Protein AF-A0A699TVE5-F1 (afdb_monomer)

Mean predicted aligned error: 19.12 Å

Solvent-accessible surface area (backbone atoms only — not comparable to full-atom values): 6621 Å² total; per-residue (Å²): 129,83,56,66,71,59,54,53,49,67,75,50,72,84,74,74,65,53,75,47,75,56,96,90,44,77,46,76,46,77,92,78,57,68,66,65,56,50,52,52,51,52,54,50,50,51,51,47,41,74,74,61,64,84,45,76,63,58,58,50,52,52,53,50,52,53,50,48,55,51,51,54,50,51,52,54,50,49,54,55,49,50,56,52,48,54,52,49,52,54,51,51,55,52,51,52,53,50,51,52,49,52,61,51,53,64,62,66,72,74,120

pLDDT: mean 70.9, std 15.89, range [41.47, 96.31]

Sequence (111 aa):
MMDYALWEFIKNGETLPMTKVMKGVTIVMPITSVEKKAQRRLELLEAIEKRFGGNATTKKTQKNLLKQQYEDFTASSSEKLNQTFDRLQKLVSQLELLGEKLSQEDVNQKL

Structure (mmCIF, N/CA/C/O backbone):
data_AF-A0A699TVE5-F1
#
_entry.id   AF-A0A699TVE5-F1
#
loop_
_atom_site.group_PDB
_atom_site.id
_atom_site.type_symbol
_atom_site.label_atom_id
_atom_site.label_alt_id
_atom_site.label_comp_id
_atom_site.label_asym_id
_atom_site.label_entity_id
_atom_site.label_seq_id
_atom_site.pdbx_PDB_ins_code
_atom_site.Cartn_x
_atom_site.Cartn_y
_atom_site.Cartn_z
_atom_site.occupancy
_atom_site.B_iso_or_equiv
_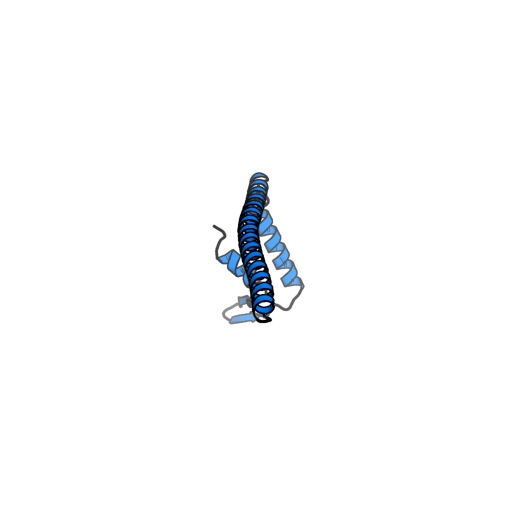atom_site.auth_seq_id
_atom_site.auth_comp_id
_atom_site.auth_asym_id
_atom_site.auth_atom_id
_atom_site.pdbx_PDB_model_num
ATOM 1 N N . MET A 1 1 ? -14.577 -14.089 10.286 1.00 47.97 1 MET A N 1
ATOM 2 C CA . MET A 1 1 ? -14.731 -14.518 8.883 1.00 47.97 1 MET A CA 1
ATOM 3 C C .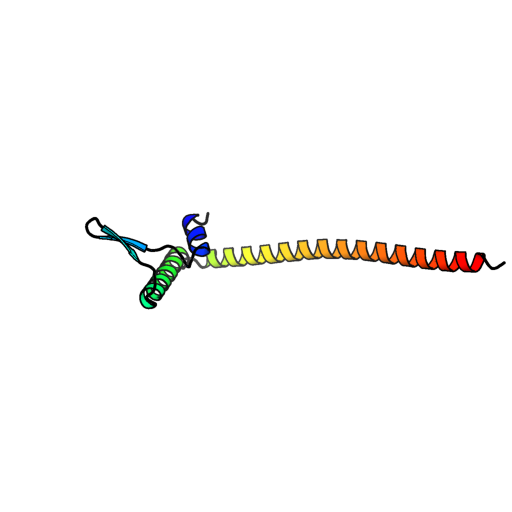 MET A 1 1 ? -15.880 -13.711 8.302 1.00 47.97 1 MET A C 1
ATOM 5 O O . MET A 1 1 ? -16.966 -13.773 8.865 1.00 47.97 1 MET A O 1
ATOM 9 N N . MET A 1 2 ? -15.631 -12.852 7.306 1.00 50.34 2 MET A N 1
ATOM 10 C CA . MET A 1 2 ? -16.734 -12.236 6.557 1.00 50.34 2 MET A CA 1
ATOM 11 C C . MET A 1 2 ? -17.514 -13.379 5.909 1.00 50.34 2 MET A C 1
ATOM 13 O O . MET A 1 2 ? -16.908 -14.257 5.300 1.00 50.34 2 MET A O 1
ATOM 17 N N . ASP A 1 3 ? -18.824 -13.402 6.122 1.00 66.75 3 ASP A N 1
ATOM 18 C CA . ASP A 1 3 ? -19.710 -14.388 5.514 1.00 66.75 3 ASP A CA 1
ATOM 19 C C . ASP A 1 3 ? -19.562 -14.303 3.987 1.00 66.75 3 ASP A C 1
ATOM 21 O O . ASP A 1 3 ? -19.667 -13.215 3.416 1.00 66.75 3 ASP A O 1
ATOM 25 N N . TYR A 1 4 ? -19.264 -15.428 3.338 1.00 61.47 4 TYR A N 1
ATOM 26 C CA . TYR A 1 4 ? -19.017 -15.511 1.896 1.00 61.47 4 TYR A CA 1
ATOM 27 C C . TYR A 1 4 ? -20.199 -14.947 1.090 1.00 61.47 4 TYR A C 1
ATOM 29 O O . TYR A 1 4 ? -20.005 -14.286 0.070 1.00 61.47 4 TYR A O 1
ATOM 37 N N . ALA A 1 5 ? -21.419 -15.084 1.623 1.00 60.12 5 ALA A N 1
ATOM 38 C CA . ALA A 1 5 ? -22.623 -14.493 1.050 1.00 60.12 5 ALA A CA 1
ATOM 39 C C . ALA A 1 5 ? -22.565 -12.954 0.973 1.00 60.12 5 ALA A C 1
ATOM 41 O O . ALA A 1 5 ? -23.057 -12.357 0.017 1.00 60.12 5 ALA A O 1
ATOM 42 N N . LEU A 1 6 ? -21.934 -12.300 1.955 1.00 59.69 6 LEU A N 1
ATOM 43 C CA . LEU A 1 6 ? -21.801 -10.843 2.007 1.00 59.69 6 LEU A CA 1
ATOM 44 C C . LEU A 1 6 ? -20.727 -10.328 1.037 1.00 59.69 6 LEU A C 1
ATOM 46 O O . LEU A 1 6 ? -20.895 -9.258 0.457 1.00 59.69 6 LEU A O 1
ATOM 50 N N . TRP A 1 7 ? -19.650 -11.092 0.826 1.00 67.44 7 TRP A N 1
ATOM 51 C CA . TRP A 1 7 ? -18.629 -10.769 -0.178 1.00 67.44 7 TRP A CA 1
ATOM 52 C C . TRP A 1 7 ? -19.217 -10.826 -1.591 1.00 67.44 7 TRP A C 1
ATOM 54 O O . TRP A 1 7 ? -19.071 -9.878 -2.366 1.00 67.44 7 TRP A O 1
ATOM 64 N N . GLU A 1 8 ? -19.912 -11.915 -1.920 1.00 62.31 8 GLU A N 1
ATOM 65 C CA . GLU A 1 8 ? -20.540 -12.107 -3.232 1.00 62.31 8 GLU A CA 1
ATOM 66 C C . GLU A 1 8 ? -21.604 -11.036 -3.518 1.00 62.31 8 GLU A C 1
ATOM 68 O O . GLU A 1 8 ? -21.708 -10.534 -4.637 1.00 62.31 8 GLU A O 1
ATOM 73 N N . PHE A 1 9 ? -22.345 -10.604 -2.496 1.00 60.69 9 PHE A N 1
ATOM 74 C CA . PHE A 1 9 ? -23.339 -9.539 -2.626 1.00 60.69 9 PHE A CA 1
ATOM 75 C C . PHE A 1 9 ? -22.723 -8.172 -2.974 1.00 60.69 9 PHE A C 1
ATOM 77 O O . PHE A 1 9 ? -23.268 -7.446 -3.805 1.00 60.69 9 PHE A O 1
ATOM 84 N N . ILE A 1 10 ? -21.578 -7.826 -2.374 1.00 63.47 10 ILE A N 1
ATOM 85 C CA . ILE A 1 10 ? -20.864 -6.566 -2.648 1.00 63.47 10 ILE A CA 1
ATOM 86 C C . ILE A 1 10 ? -20.254 -6.582 -4.055 1.00 63.47 10 ILE A C 1
ATOM 88 O O . ILE A 1 10 ? -20.288 -5.570 -4.754 1.00 63.47 10 ILE A O 1
ATOM 92 N N . LYS A 1 11 ? -19.727 -7.733 -4.486 1.00 61.12 11 LYS A N 1
ATOM 93 C CA . LYS A 1 11 ? -19.091 -7.900 -5.799 1.00 61.12 11 LYS A CA 1
ATOM 94 C C . LYS A 1 11 ? -20.097 -7.844 -6.955 1.00 61.12 11 LYS A C 1
ATOM 96 O O . LYS A 1 11 ? -19.787 -7.283 -8.000 1.00 61.12 11 LYS A O 1
ATOM 101 N N . ASN A 1 12 ? -21.303 -8.379 -6.757 1.00 57.62 12 ASN A N 1
ATOM 102 C CA . ASN A 1 12 ? -22.297 -8.577 -7.819 1.00 57.62 12 ASN A CA 1
ATOM 103 C C . ASN A 1 12 ? -23.439 -7.537 -7.798 1.00 57.62 12 ASN A C 1
ATOM 105 O O . ASN A 1 12 ? -24.509 -7.779 -8.359 1.00 57.62 12 ASN A O 1
ATOM 109 N N . GLY A 1 13 ? -23.226 -6.389 -7.142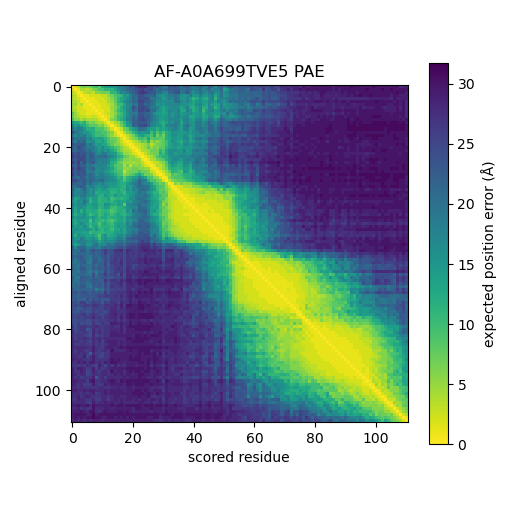 1.00 51.03 13 GLY A N 1
ATOM 110 C CA . GLY A 1 13 ? -24.226 -5.383 -6.754 1.00 51.03 13 GLY A CA 1
ATOM 111 C C . GLY A 1 13 ? -25.090 -4.724 -7.843 1.00 51.03 13 GLY A C 1
ATOM 112 O O . GLY A 1 13 ? -25.794 -3.766 -7.525 1.00 51.03 13 GLY A O 1
ATOM 113 N N . GLU A 1 14 ? -25.116 -5.219 -9.083 1.00 53.75 14 GLU A N 1
ATOM 114 C CA . GLU A 1 14 ? -26.046 -4.740 -10.115 1.00 53.75 14 GLU A CA 1
ATOM 115 C C . GLU A 1 14 ? -26.899 -5.798 -10.830 1.00 53.75 14 GLU A C 1
ATOM 117 O O . GLU A 1 14 ? -27.810 -5.407 -11.553 1.00 53.75 14 GLU A O 1
ATOM 122 N N . THR A 1 15 ? -26.745 -7.110 -10.623 1.00 51.97 15 THR A N 1
ATOM 123 C CA . THR A 1 15 ? -27.544 -8.071 -11.420 1.00 51.97 15 THR A CA 1
ATOM 124 C C . THR A 1 15 ? -27.816 -9.383 -10.698 1.00 51.97 15 THR A C 1
ATOM 126 O O . THR A 1 15 ? -27.226 -10.413 -10.990 1.00 51.97 15 THR A O 1
ATOM 129 N N . LEU A 1 16 ? -28.807 -9.387 -9.804 1.00 53.34 16 LEU A N 1
ATOM 130 C CA . LEU A 1 16 ? -29.594 -10.602 -9.591 1.00 53.34 16 LEU A CA 1
ATOM 131 C C . LEU A 1 16 ? -31.079 -10.253 -9.713 1.00 53.34 16 LEU A C 1
ATOM 133 O O . LEU A 1 16 ? -31.594 -9.480 -8.893 1.00 53.34 16 LEU A O 1
ATOM 137 N N . PRO A 1 17 ? -31.774 -10.763 -10.749 1.00 51.69 17 PRO A N 1
ATOM 138 C CA . PRO A 1 17 ? -33.197 -10.531 -10.890 1.00 51.69 17 PRO A CA 1
ATOM 139 C C . PRO A 1 17 ? -33.922 -11.158 -9.698 1.00 51.69 17 PRO A C 1
ATOM 141 O O . PRO A 1 17 ? -33.609 -12.265 -9.252 1.00 51.69 17 PRO A O 1
ATOM 144 N N . MET A 1 18 ? -34.878 -10.421 -9.133 1.00 50.09 18 MET A N 1
ATOM 145 C CA . MET A 1 18 ? -35.612 -10.920 -7.980 1.00 50.09 18 MET A CA 1
ATOM 146 C C . MET A 1 18 ? -36.637 -11.941 -8.456 1.00 50.09 18 MET A C 1
ATOM 148 O O . MET A 1 18 ? -37.600 -11.591 -9.137 1.00 50.09 18 MET A O 1
ATOM 152 N N . THR A 1 19 ? -36.434 -13.190 -8.060 1.00 50.28 19 THR A N 1
ATOM 153 C CA . THR A 1 19 ? -37.389 -14.270 -8.290 1.00 50.28 19 THR A CA 1
ATOM 154 C C . THR A 1 19 ? -38.432 -14.203 -7.180 1.00 50.28 19 THR A C 1
ATOM 156 O O . THR A 1 19 ? -38.139 -14.548 -6.036 1.00 50.28 19 THR A O 1
ATOM 159 N N . LYS A 1 20 ? -39.634 -13.695 -7.472 1.00 50.84 20 LYS A N 1
ATOM 160 C CA . LYS A 1 20 ? -40.767 -13.799 -6.540 1.00 50.84 20 LYS A CA 1
ATOM 161 C C . LYS A 1 20 ? -41.713 -14.885 -7.039 1.00 50.84 20 LYS A C 1
ATOM 163 O O . LYS A 1 20 ? -42.206 -14.809 -8.161 1.00 50.84 20 LYS A O 1
ATOM 168 N N . VAL A 1 21 ? -41.970 -15.877 -6.189 1.00 49.34 21 VAL A N 1
ATOM 169 C CA . VAL A 1 21 ? -43.012 -16.883 -6.415 1.00 49.34 21 VAL A CA 1
ATOM 170 C C . VAL A 1 21 ? -44.291 -16.355 -5.779 1.00 49.34 21 VAL A C 1
ATOM 172 O O . VAL A 1 21 ? -44.395 -16.275 -4.556 1.00 49.34 21 VAL A O 1
ATOM 175 N N . MET A 1 22 ? -45.258 -15.960 -6.602 1.00 44.47 22 MET A N 1
ATOM 176 C CA . MET A 1 22 ? -46.613 -15.659 -6.143 1.00 44.47 22 MET A CA 1
ATOM 177 C C . MET A 1 22 ? -47.562 -16.691 -6.738 1.00 44.47 22 MET A C 1
ATOM 179 O O . MET A 1 22 ? -47.624 -16.861 -7.952 1.00 44.47 22 MET A O 1
ATOM 183 N N . LYS A 1 23 ? -48.290 -17.392 -5.860 1.00 43.31 23 LYS A N 1
ATOM 184 C CA . LYS A 1 23 ? -49.375 -18.323 -6.212 1.00 43.31 23 LYS A CA 1
ATOM 185 C C . LYS A 1 23 ? -49.000 -19.334 -7.319 1.00 43.31 23 LYS A C 1
ATOM 187 O O . LYS A 1 23 ? -49.779 -19.586 -8.227 1.00 43.31 23 LYS A O 1
ATOM 192 N N . GLY A 1 24 ? -47.793 -19.901 -7.237 1.00 51.94 24 GLY A N 1
ATOM 193 C CA . GLY A 1 24 ? -47.315 -20.954 -8.145 1.00 51.94 24 GLY A CA 1
ATOM 194 C C . GLY A 1 24 ? -46.695 -20.476 -9.463 1.00 51.94 24 GLY A C 1
ATOM 195 O O . GLY A 1 24 ? -46.220 -21.311 -10.224 1.00 51.94 24 GLY A O 1
ATOM 196 N N . VAL A 1 25 ? -46.638 -19.165 -9.726 1.00 41.47 25 VAL A N 1
ATOM 197 C CA . VAL A 1 25 ? -45.959 -18.613 -10.908 1.00 41.47 25 VAL A CA 1
ATOM 198 C C . VAL A 1 25 ? -44.706 -17.855 -10.482 1.00 41.47 25 VAL A C 1
ATOM 200 O O . VAL A 1 25 ? -44.735 -16.966 -9.626 1.00 41.47 25 VAL A O 1
ATOM 203 N N . THR A 1 26 ? -43.587 -18.236 -11.091 1.00 43.22 26 THR A N 1
ATOM 204 C CA . THR A 1 26 ? -42.283 -17.604 -10.909 1.00 43.22 26 THR A CA 1
ATOM 205 C C . THR A 1 26 ? -42.188 -16.396 -11.831 1.00 43.22 26 THR A C 1
ATOM 207 O O . THR A 1 26 ? -42.047 -16.555 -13.041 1.00 43.22 26 THR A O 1
ATOM 210 N N . ILE A 1 27 ? -42.257 -15.184 -11.275 1.00 44.38 27 ILE A N 1
ATOM 211 C CA . ILE A 1 27 ? -42.077 -13.954 -12.056 1.00 44.38 27 ILE A CA 1
ATOM 212 C C . ILE A 1 27 ? -40.671 -13.414 -11.792 1.00 44.38 27 ILE A C 1
ATOM 214 O O . ILE A 1 27 ? -40.331 -13.021 -10.671 1.00 44.38 27 ILE A O 1
ATOM 218 N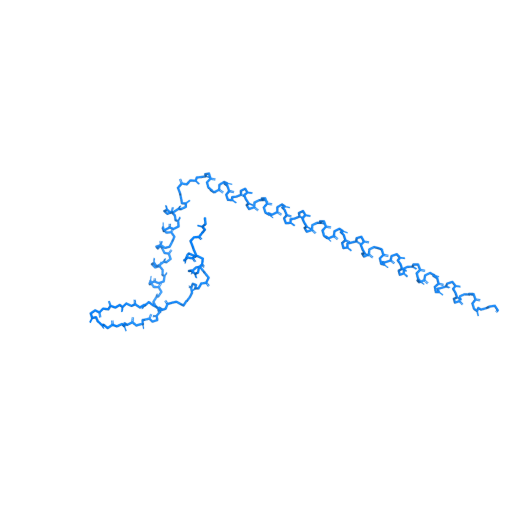 N . VAL A 1 28 ? -39.856 -13.403 -12.846 1.00 49.00 28 VAL A N 1
ATOM 219 C CA . VAL A 1 28 ? -38.519 -12.803 -12.871 1.00 49.00 28 VAL A CA 1
ATOM 220 C C . VAL A 1 28 ? -38.686 -11.341 -13.280 1.00 49.00 28 VAL A C 1
ATOM 222 O O . VAL A 1 28 ? -38.873 -11.038 -14.455 1.00 49.00 28 VAL A O 1
ATOM 225 N N . MET A 1 29 ? -38.676 -10.421 -12.312 1.00 53.12 29 MET A N 1
ATOM 226 C CA . MET A 1 29 ? -38.757 -8.986 -12.615 1.00 53.12 29 MET A CA 1
ATOM 227 C C . MET A 1 29 ? -37.351 -8.366 -12.702 1.00 53.12 29 MET A C 1
ATOM 229 O O . MET A 1 29 ? -36.598 -8.464 -11.723 1.00 53.12 29 MET A O 1
ATOM 233 N N . PRO A 1 30 ? -36.994 -7.673 -13.802 1.00 49.97 30 PRO A N 1
ATOM 234 C CA . PRO A 1 30 ? -35.808 -6.824 -13.839 1.00 49.97 30 PRO A CA 1
ATOM 235 C C . PRO A 1 30 ? -36.008 -5.610 -12.917 1.00 49.97 30 PRO A C 1
ATOM 237 O O . PRO A 1 30 ? -37.081 -5.009 -12.859 1.00 49.97 30 PRO A O 1
ATOM 240 N N . ILE A 1 31 ? -34.987 -5.274 -12.128 1.00 54.12 31 ILE A N 1
ATOM 241 C CA . ILE A 1 31 ? -35.046 -4.194 -11.136 1.00 54.12 31 ILE A CA 1
ATOM 242 C C . ILE A 1 31 ? -34.928 -2.855 -11.875 1.00 54.12 31 ILE A C 1
ATOM 244 O O . ILE A 1 31 ? -33.820 -2.422 -12.167 1.00 54.12 31 ILE A O 1
ATOM 248 N N . THR A 1 32 ? -36.047 -2.196 -12.183 1.00 49.41 32 THR A N 1
ATOM 249 C CA . THR A 1 32 ? -36.033 -0.907 -12.910 1.00 49.41 32 THR A CA 1
ATOM 250 C C . THR A 1 32 ? -36.616 0.279 -12.134 1.00 49.41 32 THR A C 1
ATOM 252 O O . THR A 1 32 ? -36.524 1.403 -12.613 1.00 49.41 32 THR A O 1
ATOM 255 N N . SER A 1 33 ? -37.153 0.090 -10.919 1.00 55.38 33 SER A N 1
ATOM 256 C CA . SER A 1 33 ? -37.671 1.212 -10.112 1.00 55.38 33 SER A CA 1
ATOM 257 C C . SER A 1 33 ? -36.636 1.752 -9.116 1.00 55.38 33 SER A C 1
ATOM 259 O O . SER A 1 33 ? -36.111 1.019 -8.269 1.00 55.38 33 SER A O 1
ATOM 261 N N . VAL A 1 34 ? -36.380 3.059 -9.211 1.00 55.88 34 VAL A N 1
ATOM 262 C CA . VAL A 1 34 ? -35.448 3.836 -8.375 1.00 55.88 34 VAL A CA 1
ATOM 263 C C . VAL A 1 34 ? -35.803 3.742 -6.885 1.00 55.88 34 VAL A C 1
ATOM 265 O O . VAL A 1 34 ? -34.909 3.625 -6.048 1.00 55.88 34 VAL A O 1
ATOM 268 N N . GLU A 1 35 ? -37.091 3.688 -6.546 1.00 58.62 35 GLU A N 1
ATOM 269 C CA . GLU A 1 35 ? -37.576 3.616 -5.159 1.00 58.62 35 GLU A CA 1
ATOM 270 C C . GLU A 1 35 ? -37.190 2.297 -4.482 1.00 58.62 35 GLU A C 1
ATOM 272 O O . GLU A 1 35 ? -36.684 2.275 -3.360 1.00 58.62 35 GLU A O 1
ATOM 277 N N . LYS A 1 36 ? -37.316 1.180 -5.205 1.00 64.06 36 LYS A N 1
ATOM 278 C CA . LYS A 1 36 ? -36.944 -0.149 -4.698 1.00 64.06 36 LYS A CA 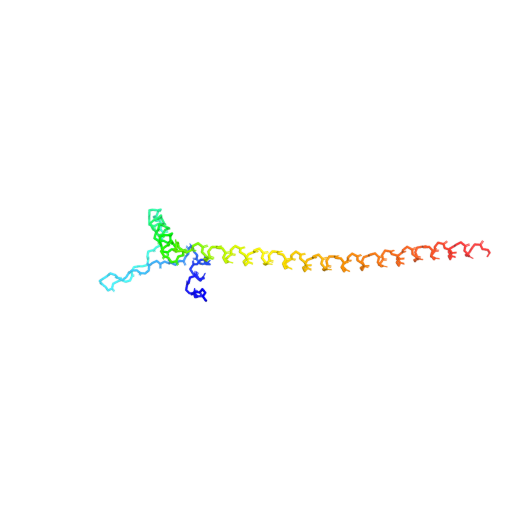1
ATOM 279 C C . LYS A 1 36 ? -35.425 -0.305 -4.551 1.00 64.06 36 LYS A C 1
ATOM 281 O O . LYS A 1 36 ? -34.961 -1.057 -3.693 1.00 64.06 36 LYS A O 1
ATOM 286 N N . LYS A 1 37 ? -34.644 0.426 -5.361 1.00 64.38 37 LYS A N 1
ATOM 287 C CA . LYS A 1 37 ? -33.180 0.537 -5.220 1.00 64.38 37 LYS A CA 1
ATOM 288 C C . LYS A 1 37 ? -32.811 1.361 -3.980 1.00 64.38 37 LYS A C 1
ATOM 290 O O . LYS A 1 37 ? -31.885 0.982 -3.267 1.00 64.38 37 LYS A O 1
ATOM 295 N N . ALA A 1 38 ? -33.539 2.440 -3.693 1.00 66.88 38 ALA A N 1
ATOM 296 C CA . ALA A 1 38 ? -33.325 3.269 -2.507 1.00 66.88 38 ALA A CA 1
ATOM 297 C C . ALA A 1 38 ? -33.677 2.529 -1.204 1.00 66.88 38 ALA A C 1
ATOM 299 O O . ALA A 1 38 ? -32.880 2.535 -0.267 1.00 66.88 38 ALA A O 1
ATOM 300 N N . GLN A 1 39 ? -34.799 1.807 -1.172 1.00 75.50 39 GLN A N 1
ATOM 301 C CA . GLN A 1 39 ? -35.229 1.049 0.006 1.00 75.50 39 GLN A CA 1
ATOM 302 C C . GLN A 1 39 ? -34.232 -0.059 0.387 1.00 75.50 39 GLN A C 1
ATOM 304 O O . GLN A 1 39 ? -33.866 -0.185 1.550 1.00 75.50 39 GLN A O 1
ATOM 309 N N . ARG A 1 40 ? -33.675 -0.784 -0.596 1.00 69.69 40 ARG A N 1
ATOM 310 C CA . ARG A 1 40 ? -32.609 -1.773 -0.339 1.00 69.69 40 ARG A CA 1
ATOM 311 C C . ARG A 1 40 ? -31.311 -1.156 0.179 1.00 69.69 40 ARG A C 1
ATOM 313 O O . ARG A 1 40 ? -30.599 -1.793 0.949 1.00 69.69 40 ARG A O 1
ATOM 320 N N . ARG A 1 41 ? -30.968 0.057 -0.266 1.00 70.62 41 ARG A N 1
ATOM 321 C CA . ARG A 1 41 ? -29.783 0.771 0.237 1.00 70.62 41 ARG A CA 1
ATOM 322 C C . ARG A 1 41 ? -29.958 1.151 1.706 1.00 70.62 41 ARG A C 1
ATOM 324 O O . ARG A 1 41 ? -29.010 1.007 2.467 1.00 70.62 41 ARG A O 1
ATOM 331 N N . LEU A 1 42 ? -31.161 1.574 2.094 1.00 75.62 42 LEU A N 1
ATOM 332 C CA . LEU A 1 42 ? -31.519 1.861 3.485 1.00 75.62 42 LEU A CA 1
ATOM 333 C C . LEU A 1 42 ? -31.455 0.606 4.366 1.00 75.62 42 LEU A C 1
ATOM 335 O O . LEU A 1 42 ? -30.757 0.623 5.374 1.00 75.62 42 LEU A O 1
ATOM 339 N N . GLU A 1 43 ? -32.071 -0.501 3.944 1.00 76.69 43 GLU A N 1
ATOM 340 C CA . GLU A 1 43 ? -32.032 -1.776 4.684 1.00 76.69 43 GLU A CA 1
ATOM 341 C C . GLU A 1 43 ? -30.600 -2.320 4.847 1.00 76.69 43 GLU A C 1
ATOM 343 O O . GLU A 1 43 ? -30.253 -2.885 5.883 1.00 76.69 43 GLU A O 1
ATOM 348 N N . LEU A 1 44 ? -29.737 -2.129 3.842 1.00 74.56 44 LEU A N 1
ATOM 349 C CA . LEU A 1 44 ? -28.332 -2.534 3.912 1.00 74.56 44 LEU A CA 1
ATOM 350 C C . LEU A 1 44 ? -27.539 -1.681 4.909 1.00 74.56 44 LEU A C 1
ATOM 352 O O . LEU A 1 44 ?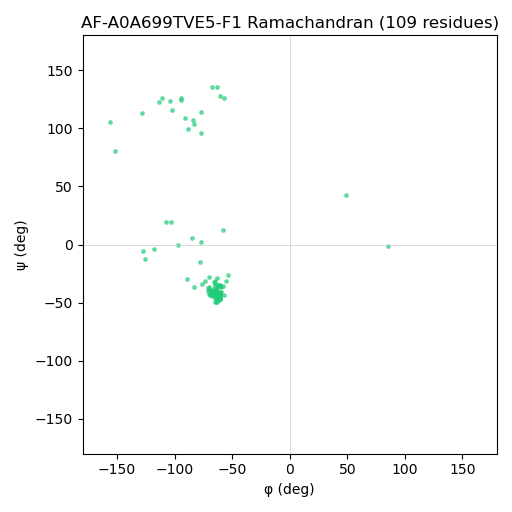 -26.749 -2.224 5.679 1.00 74.56 44 LEU A O 1
ATOM 356 N N . LEU A 1 45 ? -27.742 -0.361 4.896 1.00 74.31 45 LEU A N 1
ATOM 357 C CA . LEU A 1 45 ? -27.102 0.547 5.848 1.00 74.31 45 LEU A CA 1
ATOM 358 C C . LEU A 1 45 ? -27.537 0.232 7.280 1.00 74.31 45 LEU A C 1
ATOM 360 O O . LEU A 1 45 ? -26.679 0.110 8.148 1.00 74.31 45 LEU A O 1
ATOM 364 N N . GLU A 1 46 ? -28.828 -0.011 7.502 1.00 72.94 46 GLU A N 1
ATOM 365 C CA . GLU A 1 46 ? -29.372 -0.393 8.807 1.00 72.94 46 GLU A CA 1
ATOM 366 C C . GLU A 1 46 ? -28.844 -1.761 9.270 1.00 72.94 46 GLU A C 1
ATOM 368 O O . GLU A 1 46 ? -28.479 -1.929 10.431 1.00 72.94 46 GLU A O 1
ATOM 373 N N . ALA A 1 47 ? -28.717 -2.745 8.373 1.00 72.88 47 ALA A N 1
ATOM 374 C CA . ALA A 1 47 ? -28.129 -4.044 8.701 1.00 72.88 47 ALA A CA 1
ATOM 375 C C . ALA A 1 47 ? -26.630 -3.945 9.043 1.00 72.88 47 ALA A C 1
ATOM 377 O O . ALA A 1 47 ? -26.155 -4.630 9.952 1.00 72.88 47 ALA A O 1
ATOM 378 N N . ILE A 1 48 ? -25.881 -3.085 8.343 1.00 67.88 48 ILE A N 1
ATOM 379 C CA . ILE A 1 48 ? -24.471 -2.796 8.637 1.00 67.88 48 ILE A CA 1
ATOM 380 C C . ILE A 1 48 ? -24.357 -2.069 9.978 1.00 67.88 48 ILE A C 1
ATOM 382 O O . ILE A 1 48 ? -23.531 -2.440 10.806 1.00 67.88 48 ILE A O 1
ATOM 386 N N . GLU A 1 49 ? -25.209 -1.086 10.239 1.00 70.62 49 GLU A N 1
ATOM 387 C CA . GLU A 1 49 ? -25.236 -0.351 11.500 1.00 70.62 49 GLU A CA 1
ATOM 388 C C . GLU A 1 49 ? -25.641 -1.251 12.674 1.00 70.62 49 GLU A C 1
ATOM 390 O O . GLU A 1 49 ? -24.984 -1.262 13.710 1.00 70.62 49 GLU A O 1
ATOM 395 N N . LYS A 1 50 ? -26.627 -2.127 12.498 1.00 72.69 50 LYS A N 1
ATOM 396 C CA . LYS A 1 50 ? -27.036 -3.102 13.516 1.00 72.69 50 LYS A CA 1
ATOM 397 C C . LYS A 1 50 ? -25.953 -4.145 13.807 1.00 72.69 50 LYS A C 1
ATOM 399 O O . LYS A 1 50 ? -25.846 -4.620 14.935 1.00 72.69 50 LYS A O 1
ATOM 404 N N . ARG A 1 51 ? -25.144 -4.514 12.805 1.00 65.19 51 ARG A N 1
ATOM 405 C CA . ARG A 1 51 ? -24.083 -5.531 12.937 1.00 65.19 51 ARG A CA 1
ATOM 406 C C . ARG A 1 51 ? -22.733 -4.951 13.375 1.00 65.19 51 ARG A C 1
ATOM 408 O O . ARG A 1 51 ? -21.964 -5.652 14.028 1.00 65.19 51 ARG A O 1
ATOM 415 N N . PHE A 1 52 ? -22.439 -3.698 13.031 1.00 59.34 52 PHE A N 1
ATOM 416 C CA . PHE A 1 52 ? -21.125 -3.066 13.225 1.00 59.34 52 PHE A CA 1
ATOM 417 C C . PHE A 1 52 ? -21.161 -1.744 14.009 1.00 59.34 52 PHE A C 1
ATOM 419 O O . PHE A 1 52 ? -20.114 -1.277 14.455 1.00 59.34 52 PHE A O 1
ATOM 426 N N . GLY A 1 53 ? -22.332 -1.148 14.226 1.00 58.78 53 GLY A N 1
ATOM 427 C CA . GLY A 1 53 ? -22.521 0.141 14.905 1.00 58.78 53 GLY A CA 1
ATOM 428 C C . GLY A 1 53 ? -22.416 0.100 16.433 1.00 58.78 53 GLY A C 1
ATOM 429 O O . GLY A 1 53 ? -22.561 1.128 17.082 1.00 58.78 53 GLY A O 1
ATOM 430 N N . GLY A 1 54 ? -22.130 -1.060 17.032 1.00 60.66 54 GLY A N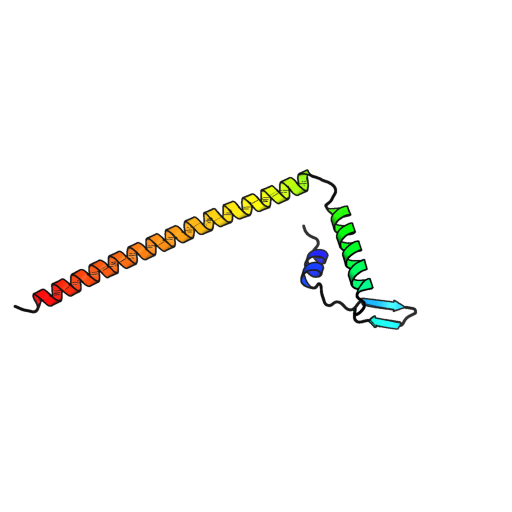 1
ATOM 431 C CA . GLY A 1 54 ? -22.237 -1.257 18.481 1.00 60.66 54 GLY A CA 1
ATOM 432 C C . GLY A 1 54 ? -20.962 -1.128 19.319 1.00 60.66 54 GLY A C 1
ATOM 433 O O . GLY A 1 54 ? -21.031 -1.347 20.523 1.00 60.66 54 GLY A O 1
ATOM 434 N N . ASN A 1 55 ? -19.777 -0.857 18.762 1.00 66.56 55 ASN A N 1
ATOM 435 C CA . ASN A 1 55 ? -18.556 -0.998 19.563 1.00 66.56 55 ASN A CA 1
ATOM 436 C C . ASN A 1 55 ? -17.379 -0.143 19.043 1.00 66.56 55 ASN A C 1
ATOM 438 O O . ASN A 1 55 ? -16.701 -0.502 18.078 1.00 66.56 55 ASN A O 1
ATOM 442 N N . ALA A 1 56 ? -17.077 0.958 19.743 1.00 65.69 56 ALA A N 1
ATOM 443 C CA . ALA A 1 56 ? -15.929 1.835 19.480 1.00 65.69 56 ALA A CA 1
ATOM 444 C C . ALA A 1 56 ? -14.571 1.100 19.438 1.00 65.69 56 ALA A C 1
ATOM 446 O O . ALA A 1 56 ? -13.647 1.538 18.749 1.00 65.69 56 ALA A O 1
ATOM 447 N N . THR A 1 57 ? -14.447 -0.039 20.124 1.00 60.47 57 THR A N 1
ATOM 448 C CA . THR A 1 57 ? -13.241 -0.875 20.109 1.00 60.47 57 THR A CA 1
ATOM 449 C C . THR A 1 57 ? -13.053 -1.585 18.769 1.00 60.47 57 THR A C 1
ATOM 451 O O . THR A 1 57 ? -11.935 -1.596 18.269 1.00 60.47 57 THR A O 1
ATOM 454 N N . THR A 1 58 ? -14.113 -2.048 18.094 1.00 72.50 58 THR A N 1
ATOM 455 C CA . THR A 1 58 ? -14.001 -2.675 16.762 1.00 72.50 58 THR A CA 1
ATOM 456 C C . THR A 1 58 ? -13.524 -1.676 15.708 1.00 72.50 58 THR A C 1
ATOM 458 O O . THR A 1 58 ? -12.634 -1.991 14.920 1.00 72.50 58 THR A O 1
ATOM 461 N N . LYS A 1 59 ? -14.038 -0.437 15.737 1.00 76.88 59 LYS A N 1
ATOM 462 C CA . LYS A 1 59 ? -13.580 0.648 14.851 1.00 76.88 59 LYS A CA 1
ATOM 463 C C . LYS A 1 59 ? -12.119 1.023 15.126 1.00 76.88 59 LYS A C 1
ATOM 465 O O . LYS A 1 59 ? -11.359 1.267 14.192 1.00 76.88 59 LYS A O 1
ATOM 470 N N . LYS A 1 60 ? -11.705 1.034 16.400 1.00 81.81 60 LYS A N 1
ATOM 471 C CA . LYS A 1 60 ? -10.311 1.274 16.810 1.00 81.81 60 LYS A CA 1
ATOM 472 C C . LYS A 1 60 ? -9.382 0.145 16.345 1.00 81.81 60 LYS A C 1
ATOM 474 O O . LYS A 1 60 ? -8.316 0.433 15.811 1.00 81.81 60 LYS A O 1
ATOM 479 N N . THR A 1 61 ? -9.808 -1.110 16.464 1.00 79.38 61 THR A N 1
ATOM 480 C CA . THR A 1 61 ? -9.063 -2.283 15.984 1.00 79.38 61 THR A CA 1
ATOM 481 C C . THR A 1 61 ? -8.934 -2.285 14.464 1.00 79.38 61 THR A C 1
ATOM 483 O O . THR A 1 61 ? -7.830 -2.455 13.959 1.00 79.38 61 THR A O 1
ATOM 486 N N . GLN A 1 62 ? -10.015 -2.016 13.724 1.00 83.88 62 GLN A N 1
ATOM 487 C CA . GLN A 1 62 ? -9.957 -1.893 12.263 1.00 83.88 62 GLN A CA 1
ATOM 488 C C . GLN A 1 62 ? -9.055 -0.736 11.817 1.00 83.88 62 GLN A C 1
ATOM 490 O O . GLN A 1 62 ? -8.247 -0.916 10.913 1.00 83.88 62 GLN A O 1
ATOM 495 N N . LYS A 1 63 ? -9.130 0.430 12.477 1.00 86.62 63 LYS A N 1
ATOM 496 C CA . LYS A 1 63 ? -8.242 1.572 12.200 1.00 86.62 63 LYS A CA 1
ATOM 497 C C . LYS A 1 63 ? -6.768 1.225 12.434 1.00 86.62 63 LYS A C 1
ATOM 499 O O . LYS A 1 63 ? -5.927 1.587 11.617 1.00 86.62 63 LYS A O 1
ATOM 504 N N . ASN A 1 64 ? -6.457 0.533 13.528 1.00 90.44 64 ASN A N 1
ATOM 505 C CA . ASN A 1 64 ? -5.090 0.106 13.830 1.00 90.44 64 ASN A CA 1
ATOM 506 C C . ASN A 1 64 ? -4.585 -0.943 12.833 1.00 90.44 64 ASN A C 1
ATOM 508 O O . ASN A 1 64 ? -3.455 -0.830 12.375 1.00 90.44 64 ASN A O 1
ATOM 512 N N . LEU A 1 65 ? -5.428 -1.904 12.444 1.00 94.25 65 LEU A N 1
ATOM 513 C CA . LEU A 1 65 ? -5.087 -2.897 11.426 1.00 94.25 65 LEU A CA 1
ATOM 514 C C . LEU A 1 65 ? -4.778 -2.233 10.077 1.00 94.25 65 LEU A C 1
ATOM 516 O O . LEU A 1 65 ? -3.790 -2.572 9.436 1.00 94.25 65 LEU A O 1
ATOM 520 N N . LEU A 1 66 ? -5.590 -1.252 9.672 1.00 89.50 66 LEU A N 1
ATOM 521 C CA . LEU A 1 66 ? -5.375 -0.502 8.434 1.00 89.50 66 LEU A CA 1
ATOM 522 C C . LEU A 1 66 ? -4.065 0.298 8.471 1.00 89.50 66 LEU A C 1
ATOM 524 O O . LEU A 1 66 ? -3.330 0.330 7.488 1.00 89.50 66 LEU A O 1
ATOM 528 N N . LYS A 1 67 ? -3.758 0.915 9.620 1.00 93.44 67 LYS A N 1
ATOM 529 C CA . LYS A 1 67 ? -2.497 1.631 9.839 1.00 93.44 67 LYS A CA 1
ATOM 530 C C . LYS A 1 67 ? -1.296 0.687 9.726 1.00 93.44 67 LYS A C 1
ATOM 532 O O . LYS A 1 67 ? -0.342 1.021 9.035 1.00 93.44 67 LYS A O 1
ATOM 537 N N . GLN A 1 68 ? -1.376 -0.489 10.346 1.00 92.94 68 GLN A N 1
ATOM 538 C CA . GLN A 1 68 ? -0.309 -1.484 10.289 1.00 92.94 68 GLN A CA 1
ATOM 539 C C . GLN A 1 68 ? -0.076 -1.974 8.854 1.00 92.94 68 GLN A C 1
ATOM 541 O O . GLN A 1 68 ? 1.055 -1.973 8.388 1.00 92.94 68 GLN A O 1
ATOM 546 N N . GLN A 1 69 ? -1.141 -2.288 8.106 1.00 92.00 69 GLN A N 1
ATOM 547 C CA . GLN A 1 69 ? -0.994 -2.699 6.704 1.00 92.00 69 GLN A CA 1
ATOM 548 C C . GLN A 1 69 ? -0.366 -1.614 5.821 1.00 92.00 69 GLN A C 1
ATOM 550 O O . GLN A 1 69 ? 0.393 -1.930 4.906 1.00 92.00 69 GLN A O 1
ATOM 555 N N . TYR A 1 70 ? -0.659 -0.340 6.090 1.00 86.69 70 TYR A N 1
ATOM 556 C CA . TYR A 1 70 ? -0.034 0.775 5.382 1.00 86.69 70 TYR A CA 1
ATOM 557 C C . TYR A 1 70 ? 1.464 0.908 5.706 1.00 86.69 70 TYR A C 1
ATOM 559 O O . TYR A 1 70 ? 2.272 1.121 4.801 1.00 86.69 70 TYR A O 1
ATOM 567 N N . GLU A 1 71 ? 1.848 0.763 6.976 1.00 89.44 71 GLU A N 1
ATOM 568 C CA . GLU A 1 71 ? 3.251 0.792 7.410 1.00 89.44 71 GLU A CA 1
ATOM 569 C C . GLU A 1 71 ? 4.043 -0.384 6.819 1.00 89.44 71 GLU A C 1
ATOM 571 O O . GLU A 1 71 ? 5.100 -0.160 6.229 1.00 89.44 71 GLU A O 1
ATOM 576 N N . ASP A 1 72 ? 3.491 -1.601 6.858 1.00 90.12 72 ASP A N 1
ATOM 577 C CA . ASP A 1 72 ? 4.098 -2.806 6.276 1.00 90.12 72 ASP A CA 1
ATOM 578 C C . ASP A 1 72 ? 4.298 -2.666 4.756 1.00 90.12 72 ASP A C 1
ATOM 580 O O . ASP A 1 72 ? 5.355 -3.005 4.212 1.00 90.12 72 ASP A O 1
ATOM 584 N N . PHE A 1 73 ? 3.298 -2.115 4.057 1.00 82.38 73 PHE A N 1
ATOM 585 C CA . PHE A 1 73 ? 3.391 -1.834 2.626 1.00 82.38 73 PHE A CA 1
ATOM 586 C C . PHE A 1 73 ? 4.483 -0.803 2.322 1.00 82.38 73 PHE A C 1
ATOM 588 O O . PHE A 1 73 ? 5.297 -1.006 1.421 1.00 82.38 73 PHE A O 1
ATOM 595 N N . THR A 1 74 ? 4.528 0.286 3.091 1.00 85.62 74 THR A N 1
ATOM 596 C CA . THR A 1 74 ? 5.505 1.366 2.902 1.00 85.62 74 THR A CA 1
ATOM 597 C C . THR A 1 74 ? 6.927 0.874 3.169 1.00 85.62 74 THR A C 1
ATOM 599 O O . THR A 1 74 ? 7.834 1.161 2.387 1.00 85.62 74 THR A O 1
ATOM 602 N N . ALA A 1 75 ? 7.121 0.074 4.220 1.00 84.56 75 ALA A N 1
ATOM 603 C CA . ALA A 1 75 ? 8.404 -0.536 4.547 1.00 84.56 75 ALA A CA 1
ATOM 604 C C . ALA A 1 75 ? 8.874 -1.498 3.443 1.00 84.56 75 ALA A C 1
ATOM 606 O O . ALA A 1 75 ? 9.985 -1.349 2.933 1.00 84.56 75 ALA A O 1
ATOM 607 N N . SER A 1 76 ? 8.009 -2.421 2.999 1.00 81.69 76 SER A N 1
ATOM 608 C CA . SER A 1 76 ? 8.346 -3.376 1.931 1.00 81.69 76 SER A CA 1
ATOM 609 C C . SER A 1 76 ? 8.617 -2.688 0.591 1.00 81.69 76 SER A C 1
ATOM 611 O O . SER A 1 76 ? 9.521 -3.086 -0.146 1.00 81.69 76 SER A O 1
ATOM 613 N N . SER A 1 77 ? 7.841 -1.654 0.257 1.00 82.38 77 SER A N 1
ATOM 614 C CA . SER A 1 77 ? 8.043 -0.886 -0.971 1.00 82.38 77 SER A CA 1
ATOM 615 C C . SER A 1 77 ? 9.357 -0.107 -0.931 1.00 82.38 77 SER A C 1
ATOM 617 O O . SER A 1 77 ? 10.065 -0.084 -1.934 1.00 82.38 77 SER A O 1
ATOM 619 N N . SER A 1 78 ? 9.700 0.497 0.211 1.00 80.69 78 SER A N 1
ATOM 620 C CA . SER A 1 78 ? 10.957 1.230 0.403 1.00 80.69 78 SER A CA 1
ATOM 621 C C . SER A 1 78 ? 12.175 0.316 0.256 1.00 80.69 78 SER A C 1
ATOM 623 O O . SER A 1 78 ? 13.096 0.621 -0.498 1.00 80.69 78 SER A O 1
ATOM 625 N N . GLU A 1 79 ? 12.147 -0.861 0.887 1.00 83.31 79 GLU A N 1
ATOM 626 C CA . GLU A 1 79 ? 13.238 -1.836 0.796 1.00 83.31 79 GLU A CA 1
ATOM 627 C C . GLU A 1 79 ? 13.471 -2.309 -0.648 1.00 83.31 79 GLU A C 1
ATOM 629 O O . GLU A 1 79 ? 14.600 -2.294 -1.140 1.00 83.31 79 GLU A O 1
ATOM 634 N N . LYS A 1 80 ? 12.400 -2.659 -1.372 1.00 88.62 80 LYS A N 1
ATOM 635 C CA . LYS A 1 80 ? 12.488 -3.069 -2.785 1.00 88.62 80 LYS A CA 1
ATOM 636 C C . LYS A 1 80 ? 12.968 -1.939 -3.698 1.00 88.62 80 LYS A C 1
ATOM 638 O O . LYS A 1 80 ? 13.689 -2.194 -4.667 1.00 88.62 80 LYS A O 1
ATOM 643 N N . LEU A 1 81 ? 12.573 -0.699 -3.412 1.00 88.38 81 LEU A N 1
ATOM 644 C CA . LEU A 1 81 ? 12.976 0.469 -4.190 1.00 88.38 81 LEU A CA 1
ATOM 645 C C . LEU A 1 81 ? 14.465 0.774 -3.988 1.00 88.38 81 LEU A C 1
ATOM 647 O O . LEU A 1 81 ? 15.171 0.960 -4.976 1.00 88.38 81 LEU A O 1
ATOM 651 N N . ASN A 1 82 ? 14.961 0.699 -2.752 1.00 88.44 82 ASN A N 1
ATOM 652 C CA . ASN A 1 82 ? 16.388 0.847 -2.447 1.00 88.44 82 ASN A CA 1
ATOM 653 C C . ASN A 1 82 ? 17.228 -0.231 -3.143 1.00 88.44 82 ASN A C 1
ATOM 655 O O . ASN A 1 82 ? 18.194 0.088 -3.827 1.00 88.44 82 ASN A O 1
ATOM 659 N N . GLN A 1 83 ? 16.802 -1.496 -3.090 1.00 90.81 83 GLN A N 1
ATOM 660 C CA . GLN A 1 83 ? 17.484 -2.580 -3.809 1.00 90.81 83 GLN A CA 1
ATOM 661 C C . GLN A 1 83 ? 17.525 -2.351 -5.328 1.00 90.81 83 GLN A C 1
ATOM 663 O O . GLN A 1 83 ? 18.501 -2.700 -5.997 1.00 90.81 83 GLN A O 1
ATOM 668 N N . THR A 1 84 ? 16.457 -1.784 -5.893 1.00 93.75 84 THR A N 1
ATOM 669 C CA . THR A 1 84 ? 16.400 -1.439 -7.320 1.00 93.75 84 THR A CA 1
ATOM 670 C C . THR A 1 84 ? 17.355 -0.290 -7.638 1.00 93.75 84 THR A C 1
ATOM 672 O O . THR A 1 84 ? 18.065 -0.348 -8.642 1.00 93.75 84 THR A O 1
ATOM 675 N N . PHE A 1 85 ? 17.422 0.716 -6.765 1.00 92.50 85 PHE A N 1
ATOM 676 C CA . PHE A 1 85 ? 18.333 1.847 -6.897 1.00 92.50 85 PHE A CA 1
ATOM 677 C C . PHE A 1 85 ? 19.805 1.413 -6.832 1.00 92.50 85 PHE A C 1
ATOM 679 O O . PHE A 1 85 ? 20.573 1.772 -7.721 1.00 92.50 85 PHE A O 1
ATOM 686 N N . ASP A 1 86 ? 20.179 0.552 -5.882 1.00 94.31 86 ASP A N 1
ATOM 687 C CA . ASP A 1 86 ? 21.545 0.019 -5.761 1.00 94.31 86 ASP A CA 1
ATOM 688 C C . ASP A 1 86 ? 21.974 -0.755 -7.017 1.00 94.31 86 ASP A C 1
ATOM 690 O O . ASP A 1 86 ? 23.099 -0.626 -7.509 1.00 94.31 86 ASP A O 1
ATOM 694 N N . ARG A 1 87 ? 21.058 -1.552 -7.585 1.00 96.31 87 ARG A N 1
ATOM 695 C CA . ARG A 1 87 ? 21.303 -2.274 -8.842 1.00 96.31 87 ARG A CA 1
ATOM 696 C C . ARG A 1 87 ? 21.492 -1.320 -10.018 1.00 96.31 87 ARG A C 1
ATOM 698 O O . ARG A 1 87 ? 22.380 -1.557 -10.834 1.00 96.31 87 ARG A O 1
ATOM 705 N N . LEU A 1 88 ? 20.689 -0.258 -10.101 1.00 96.12 88 LEU A N 1
ATOM 706 C CA . LEU A 1 88 ? 20.834 0.768 -11.135 1.00 96.12 88 LEU A CA 1
ATOM 707 C C . LEU A 1 88 ? 22.162 1.510 -11.000 1.00 96.12 88 LEU A C 1
ATOM 709 O O . LEU A 1 88 ? 22.870 1.631 -11.995 1.00 96.12 88 LEU A O 1
ATOM 713 N N . GLN A 1 89 ? 22.544 1.931 -9.791 1.00 93.31 89 GLN A N 1
ATOM 714 C CA . GLN A 1 89 ? 23.843 2.570 -9.568 1.00 93.31 89 GLN A CA 1
ATOM 715 C C . GLN A 1 89 ? 24.993 1.666 -10.009 1.00 93.31 89 GLN A C 1
ATOM 717 O O . GLN A 1 89 ? 25.885 2.113 -10.725 1.00 93.31 89 GLN A O 1
ATOM 722 N N . LYS A 1 90 ? 24.934 0.372 -9.676 1.00 95.62 90 LYS A N 1
ATOM 723 C CA . LYS A 1 90 ? 25.950 -0.594 -10.104 1.00 95.62 90 LYS A CA 1
ATOM 724 C C . LYS A 1 90 ? 26.055 -0.708 -11.629 1.00 95.62 90 LYS A C 1
ATOM 726 O O . LYS A 1 90 ? 27.165 -0.798 -12.148 1.00 95.62 90 LYS A O 1
ATOM 731 N N . LEU A 1 91 ? 24.929 -0.703 -12.344 1.00 94.94 91 LEU A N 1
ATOM 732 C CA . LEU A 1 91 ? 24.916 -0.732 -13.812 1.00 94.94 91 LEU A CA 1
ATOM 733 C C . LEU A 1 91 ? 25.476 0.561 -14.413 1.00 94.94 91 LEU A C 1
ATOM 735 O O . LEU A 1 91 ? 26.251 0.499 -15.363 1.00 94.94 91 LEU A O 1
ATOM 739 N N . VAL A 1 92 ? 25.126 1.717 -13.844 1.00 92.62 92 VAL A N 1
ATOM 740 C CA . VAL A 1 92 ? 25.656 3.016 -14.281 1.00 92.62 92 VAL A CA 1
ATOM 741 C C . VAL A 1 92 ? 27.178 3.050 -14.131 1.00 92.62 92 VAL A C 1
ATOM 743 O O . VAL A 1 92 ? 27.861 3.352 -15.104 1.00 92.62 92 VAL A O 1
ATOM 746 N N . SER A 1 93 ? 27.727 2.626 -12.987 1.00 93.56 93 SER A N 1
ATOM 747 C CA . SER A 1 93 ? 29.184 2.564 -12.794 1.00 93.56 93 SER A CA 1
ATOM 748 C C . SER A 1 93 ? 29.879 1.596 -13.761 1.00 93.56 93 SER A C 1
ATOM 750 O O . SER A 1 93 ? 30.993 1.858 -14.206 1.00 93.56 93 SER A O 1
ATOM 752 N N . GLN A 1 94 ? 29.240 0.474 -14.113 1.00 93.81 94 GLN A N 1
ATOM 753 C CA . GLN A 1 94 ? 29.777 -0.449 -15.121 1.00 93.81 94 GLN A CA 1
ATOM 754 C C . GLN A 1 94 ? 29.815 0.173 -16.522 1.00 93.81 94 GLN A C 1
ATOM 756 O O . GLN A 1 94 ? 30.781 -0.046 -17.252 1.00 93.81 94 GLN A O 1
ATOM 761 N N . LEU A 1 95 ? 28.782 0.931 -16.900 1.00 90.06 95 LEU A N 1
ATOM 762 C CA . LEU A 1 95 ? 28.731 1.624 -18.189 1.00 90.06 95 LEU A CA 1
ATOM 763 C C . LEU A 1 95 ? 29.751 2.762 -18.267 1.00 90.06 95 LEU A C 1
ATOM 765 O O . LEU A 1 95 ? 30.400 2.911 -19.297 1.00 90.06 95 LEU A O 1
ATOM 769 N N . GLU A 1 96 ? 29.923 3.520 -17.186 1.00 88.81 96 GLU A N 1
ATOM 770 C CA . GLU A 1 96 ? 30.894 4.615 -17.101 1.00 88.81 96 GLU A CA 1
ATOM 771 C C . GLU A 1 96 ? 32.331 4.097 -17.278 1.00 88.81 96 GLU A C 1
ATOM 773 O O . GLU A 1 96 ? 33.047 4.562 -18.162 1.00 88.81 96 GLU A O 1
ATOM 778 N N . LEU A 1 97 ? 32.700 3.022 -16.570 1.00 89.50 97 LEU A N 1
ATOM 779 C CA . LEU A 1 97 ? 33.999 2.354 -16.739 1.00 89.50 97 LEU A CA 1
ATOM 780 C C . LEU A 1 97 ? 34.201 1.756 -18.139 1.00 89.50 97 LEU A C 1
ATOM 782 O O . LEU A 1 97 ? 35.318 1.749 -18.658 1.00 89.50 97 LEU A O 1
ATOM 786 N N . LEU A 1 98 ? 33.151 1.203 -18.755 1.00 88.00 98 LEU A N 1
ATOM 787 C CA . LEU A 1 98 ? 33.236 0.669 -20.116 1.00 88.00 98 LEU A CA 1
ATOM 788 C C . LEU A 1 98 ? 33.453 1.792 -21.140 1.00 88.00 98 LEU A C 1
ATOM 790 O O . LEU A 1 98 ? 34.252 1.627 -22.061 1.00 88.00 98 LEU A O 1
ATOM 794 N N . GLY A 1 99 ? 32.776 2.929 -20.957 1.00 80.00 99 GLY A N 1
ATOM 795 C CA . GLY A 1 99 ? 32.970 4.131 -21.764 1.00 80.00 99 GLY A CA 1
ATOM 796 C C . GLY A 1 99 ? 34.388 4.691 -21.639 1.00 80.00 99 GLY A C 1
ATOM 797 O O . GLY A 1 99 ? 35.023 4.967 -22.655 1.00 80.00 99 GLY A O 1
ATOM 798 N N . GLU A 1 100 ? 34.921 4.778 -20.417 1.00 74.69 100 GLU A N 1
ATOM 799 C CA . GLU A 1 100 ? 36.312 5.183 -20.173 1.00 74.69 100 GLU A CA 1
ATOM 800 C C . GLU A 1 100 ? 37.318 4.236 -20.843 1.00 74.69 100 GLU A C 1
ATOM 802 O O . GLU A 1 100 ? 38.241 4.693 -21.518 1.00 74.69 100 GLU A O 1
ATOM 807 N N . LYS A 1 101 ? 37.123 2.913 -20.726 1.00 77.94 101 LYS A N 1
ATOM 808 C CA . LYS A 1 101 ? 38.002 1.919 -21.365 1.00 77.94 101 LYS A CA 1
ATOM 809 C C . LYS A 1 101 ? 38.016 2.026 -22.888 1.00 77.94 101 LYS A C 1
ATOM 811 O O . LYS A 1 101 ? 39.093 1.992 -23.475 1.00 77.94 101 LYS A O 1
ATOM 816 N N . LEU A 1 102 ? 36.851 2.162 -23.522 1.00 72.38 102 LEU A N 1
ATOM 817 C CA . LEU A 1 102 ? 36.759 2.337 -24.976 1.00 72.38 102 LEU A CA 1
ATOM 818 C C . LEU A 1 102 ? 37.456 3.630 -25.421 1.00 72.38 102 LEU A C 1
ATOM 820 O O . LEU A 1 102 ? 38.241 3.607 -26.364 1.00 72.38 102 LEU A O 1
ATOM 824 N N . SER A 1 103 ? 37.268 4.723 -24.673 1.00 68.12 103 SER A N 1
ATOM 825 C CA . SER A 1 103 ? 37.950 5.990 -24.947 1.00 68.12 103 SER A CA 1
ATOM 826 C C . SER A 1 103 ? 39.473 5.900 -24.817 1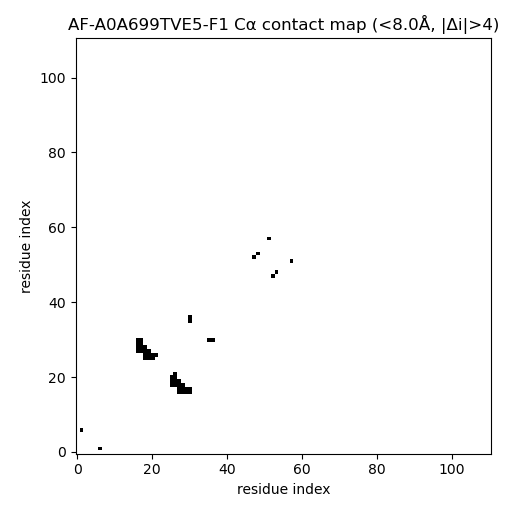.00 68.12 103 SER A C 1
ATOM 828 O O . SER A 1 103 ? 40.169 6.670 -25.473 1.00 68.12 103 SER A O 1
ATOM 830 N N . GLN A 1 104 ? 40.008 5.019 -23.969 1.00 64.81 104 GLN A N 1
ATOM 831 C CA . GLN A 1 104 ? 41.451 4.843 -23.797 1.00 64.81 104 GLN A CA 1
ATOM 832 C C . GLN A 1 104 ? 42.054 3.911 -24.866 1.00 64.81 104 GLN A C 1
ATOM 834 O O . GLN A 1 104 ? 43.156 4.167 -25.351 1.00 64.81 104 GLN A O 1
ATOM 839 N N . GLU A 1 105 ? 41.329 2.864 -25.272 1.00 64.69 105 GLU A N 1
ATOM 840 C CA . GLU A 1 105 ? 41.736 1.930 -26.333 1.00 64.69 105 GLU A CA 1
ATOM 841 C C . GLU A 1 105 ? 41.809 2.623 -27.709 1.00 64.69 105 GLU A C 1
ATOM 843 O O . GLU A 1 105 ? 42.785 2.441 -28.435 1.00 64.69 105 GLU A O 1
ATOM 848 N N . ASP A 1 106 ? 40.847 3.498 -28.035 1.00 62.78 106 ASP A N 1
ATOM 849 C CA . ASP A 1 106 ? 40.848 4.287 -29.281 1.00 62.78 106 ASP A CA 1
ATOM 850 C C . ASP A 1 106 ? 42.019 5.288 -29.356 1.00 62.78 106 ASP A C 1
ATOM 852 O O . ASP A 1 106 ? 42.546 5.573 -30.434 1.00 62.78 106 ASP A O 1
ATOM 856 N N . VAL A 1 107 ? 42.468 5.815 -28.211 1.00 60.44 107 VAL A N 1
ATOM 857 C CA . VAL A 1 107 ? 43.646 6.700 -28.140 1.00 60.44 107 VAL A CA 1
ATOM 858 C C . VAL A 1 107 ? 44.945 5.905 -28.327 1.00 60.44 107 VAL A C 1
ATOM 860 O O . VAL A 1 107 ? 45.894 6.415 -28.923 1.00 60.44 107 VAL A O 1
ATOM 863 N N . ASN A 1 108 ? 44.977 4.641 -27.897 1.00 61.66 108 ASN A N 1
ATOM 864 C CA . ASN A 1 108 ? 46.138 3.760 -28.039 1.00 61.66 108 ASN A CA 1
ATOM 865 C C . ASN A 1 108 ? 46.312 3.180 -29.457 1.00 61.66 108 ASN A C 1
ATOM 867 O O . ASN A 1 108 ? 47.399 2.710 -29.781 1.00 61.66 108 ASN A O 1
ATOM 871 N N . GLN A 1 109 ? 45.297 3.244 -30.328 1.00 63.50 109 GLN A N 1
ATOM 872 C CA . GLN A 1 109 ? 45.384 2.780 -31.724 1.00 63.50 109 GLN A CA 1
ATOM 873 C C . GLN A 1 109 ? 45.962 3.818 -32.708 1.00 63.50 109 GLN A C 1
ATOM 875 O O . GLN A 1 109 ? 45.990 3.575 -33.915 1.00 63.50 109 GLN A O 1
ATOM 880 N N . LYS A 1 110 ? 46.429 4.979 -32.224 1.00 57.31 110 LYS A N 1
ATOM 881 C CA . LYS A 1 110 ? 46.971 6.074 -33.054 1.00 57.31 110 LYS A CA 1
ATOM 882 C C . LYS A 1 110 ? 48.496 6.272 -33.002 1.00 57.31 110 LYS A C 1
ATOM 884 O O . LYS A 1 110 ? 48.955 7.345 -33.397 1.00 57.31 110 LYS A O 1
ATOM 889 N N . LEU A 1 111 ? 49.276 5.275 -32.573 1.00 49.59 111 LEU A N 1
ATOM 890 C CA . LEU A 1 111 ? 50.745 5.299 -32.690 1.00 49.59 111 LEU A CA 1
ATOM 891 C C . LEU A 1 111 ? 51.249 4.434 -33.851 1.00 49.59 111 LEU A C 1
ATOM 893 O O . LEU A 1 111 ? 50.824 3.261 -33.930 1.00 49.59 111 LEU A O 1
#

Radius of gyration: 31.21 Å; Cα contacts (8 Å, |Δi|>4): 24; chains: 1; bounding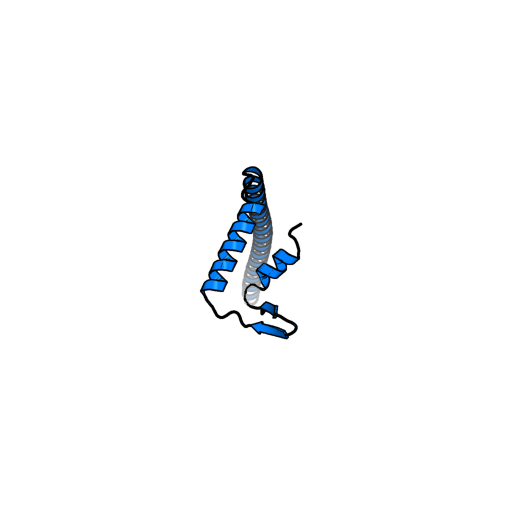 box: 100×28×53 Å

Foldseek 3Di:
DPDPVVVVCVVVVQDDFDFDDDPNDTDRDHPDDPVVVVVVVVVVVVVCCVVPVPDPVVVVVVVVVVVVVVVVVVVVVVVVVVVVVVVVVVVVVVVVVVVVVVVVVVVVVPD

Organism: Tanacetum cinerariifolium (NCBI:txid118510)

Secondary structure (DSSP, 8-state):
---HHHHHHHHTTT---EEEEETTEEEEE----HHHHHHHHHHHHHHHHHHHTT-HHHHHHHHHHHHHHHHHHHHHHHHHHHHHHHHHHHHHHHHHHHHHHHHHHHHHTT-